Protein AF-A0A832IQA8-F1 (afdb_monomer)

Secondary structure (DSSP, 8-state):
--HHHHHHHHHHHHHHHHHHHHHHHHHHHHHHHHHHHHHHHHHHTTHHHHHHHS---GGGGGGGGG--SHHHHHHHHHHHHHHH---EE-HHHHHHHHHHHH-----HHHHHHHHHHHHHTTSEEEEE-TTSS-EEEEE-HHHHHHHHHH-HHHHHHHHHHTS-------

Mean predicted aligned error: 12.7 Å

Structure (mmCIF, N/CA/C/O backbone):
data_AF-A0A832IQA8-F1
#
_entry.id   AF-A0A832IQA8-F1
#
loop_
_atom_site.group_PDB
_atom_site.id
_atom_site.type_symbol
_atom_site.label_atom_id
_atom_site.label_alt_id
_atom_site.label_comp_id
_atom_site.label_asym_id
_atom_site.label_entity_id
_atom_site.label_seq_id
_atom_site.pdbx_PDB_ins_code
_atom_site.Cartn_x
_atom_site.Cartn_y
_atom_site.Cartn_z
_atom_site.occupancy
_atom_site.B_iso_or_equiv
_atom_site.auth_seq_id
_atom_site.auth_comp_id
_atom_site.auth_asym_id
_atom_site.auth_atom_id
_atom_site.pdbx_PDB_model_num
ATOM 1 N N . MET A 1 1 ? 44.613 -8.408 -61.067 1.00 55.50 1 MET A N 1
ATOM 2 C CA . MET A 1 1 ? 44.074 -7.622 -59.936 1.00 55.50 1 MET A CA 1
ATOM 3 C C . MET A 1 1 ? 42.575 -7.887 -59.825 1.00 55.50 1 MET A C 1
ATOM 5 O O . MET A 1 1 ? 41.817 -7.151 -60.433 1.00 55.50 1 MET A O 1
ATOM 9 N N . ASN A 1 2 ? 42.156 -8.960 -59.139 1.00 60.75 2 ASN A N 1
ATOM 10 C CA . ASN A 1 2 ? 40.726 -9.213 -58.868 1.00 60.75 2 ASN A CA 1
ATOM 11 C C . ASN A 1 2 ? 40.462 -10.046 -57.590 1.00 60.75 2 ASN A C 1
ATOM 13 O O . ASN A 1 2 ? 39.404 -9.909 -56.994 1.00 60.75 2 ASN A O 1
ATOM 17 N N . GLU A 1 3 ? 41.434 -10.826 -57.102 1.00 61.56 3 GLU A N 1
ATOM 18 C CA . GLU A 1 3 ? 41.264 -11.689 -55.910 1.00 61.56 3 GLU A CA 1
ATOM 19 C C . GLU A 1 3 ? 41.060 -10.915 -54.597 1.00 61.56 3 GLU A C 1
ATOM 21 O O . GLU A 1 3 ? 40.253 -11.293 -53.756 1.00 61.56 3 GLU A O 1
ATOM 26 N N 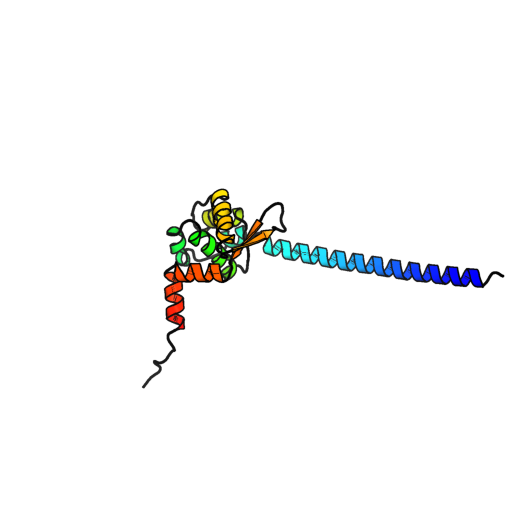. MET A 1 4 ? 41.723 -9.766 -54.437 1.00 62.62 4 MET A N 1
ATOM 27 C CA . MET A 1 4 ? 41.617 -8.949 -53.219 1.00 62.62 4 MET A CA 1
ATOM 28 C C . MET A 1 4 ? 40.219 -8.317 -53.040 1.00 62.62 4 MET A C 1
ATOM 30 O O . MET A 1 4 ? 39.867 -7.880 -51.946 1.00 62.62 4 MET A O 1
ATOM 34 N N . SER A 1 5 ? 39.423 -8.267 -54.117 1.00 74.50 5 SER A N 1
ATOM 35 C CA . SER A 1 5 ? 38.038 -7.789 -54.094 1.00 74.50 5 SER A CA 1
ATOM 36 C C . SER A 1 5 ? 37.058 -8.879 -53.655 1.00 74.50 5 SER A C 1
ATOM 38 O O . SER A 1 5 ? 36.082 -8.566 -52.979 1.00 74.50 5 SER A O 1
ATOM 40 N N . GLU A 1 6 ? 37.299 -10.143 -54.008 1.00 83.75 6 GLU A N 1
ATOM 41 C CA . GLU A 1 6 ? 36.442 -11.270 -53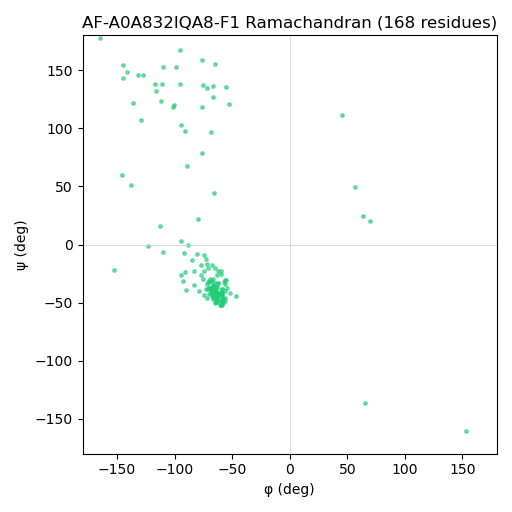.609 1.00 83.75 6 GLU A CA 1
ATOM 42 C C . GLU A 1 6 ? 36.579 -11.585 -52.119 1.00 83.75 6 GLU A C 1
ATOM 44 O O . GLU A 1 6 ? 35.580 -11.821 -51.443 1.00 83.75 6 GLU A O 1
ATOM 49 N N . ASP A 1 7 ? 37.792 -11.491 -51.576 1.00 86.62 7 ASP A N 1
ATOM 50 C CA . ASP A 1 7 ? 38.054 -11.743 -50.156 1.00 86.62 7 ASP A CA 1
ATOM 51 C C . ASP A 1 7 ? 37.353 -10.718 -49.247 1.00 86.62 7 ASP A C 1
ATOM 53 O O . ASP A 1 7 ? 36.785 -11.051 -48.202 1.00 86.62 7 ASP A O 1
ATOM 57 N N . LEU A 1 8 ? 37.313 -9.456 -49.688 1.00 86.50 8 LEU A N 1
ATOM 58 C CA . LEU A 1 8 ? 36.580 -8.399 -48.997 1.00 86.50 8 LEU A CA 1
ATOM 59 C C . LEU A 1 8 ? 35.065 -8.633 -49.059 1.00 86.50 8 LEU A C 1
ATOM 61 O O . LEU A 1 8 ? 34.374 -8.451 -48.055 1.00 86.50 8 LEU A O 1
ATOM 65 N N . VAL A 1 9 ? 34.552 -9.069 -50.212 1.00 86.94 9 VAL A N 1
ATOM 66 C CA . VAL A 1 9 ? 33.131 -9.398 -50.394 1.00 86.94 9 VAL A CA 1
ATOM 67 C C . VAL A 1 9 ? 32.728 -10.578 -49.508 1.00 86.94 9 VAL A C 1
ATOM 69 O O . VAL A 1 9 ? 31.729 -10.480 -48.796 1.00 86.94 9 VAL A O 1
ATOM 72 N N . ASN A 1 10 ? 33.528 -11.644 -49.460 1.00 89.75 10 ASN A N 1
ATOM 73 C CA . ASN A 1 10 ? 33.264 -12.806 -48.609 1.00 89.75 10 ASN A CA 1
ATOM 74 C C . ASN A 1 10 ? 33.236 -12.426 -47.123 1.00 89.75 10 ASN A C 1
ATOM 76 O O . ASN A 1 10 ? 32.308 -12.790 -46.401 1.00 89.75 10 ASN A O 1
ATOM 80 N N . LYS A 1 11 ? 34.181 -11.589 -46.681 1.00 90.06 11 LYS A N 1
ATOM 81 C CA . LYS A 1 11 ? 34.231 -11.105 -45.296 1.00 90.06 11 LYS A CA 1
ATOM 82 C C . LYS A 1 11 ? 33.013 -10.256 -44.917 1.00 90.06 11 LYS A C 1
ATOM 84 O O . LYS A 1 11 ? 32.515 -10.355 -43.792 1.00 90.06 11 LYS A O 1
ATOM 89 N N . ILE A 1 12 ? 32.509 -9.437 -45.843 1.00 90.06 12 ILE A N 1
ATOM 90 C CA . ILE A 1 12 ? 31.277 -8.658 -45.645 1.00 90.06 12 ILE A CA 1
ATOM 91 C C . ILE A 1 12 ? 30.068 -9.593 -45.539 1.00 90.06 12 ILE A C 1
ATOM 93 O O . ILE A 1 12 ? 29.258 -9.435 -44.626 1.00 90.06 12 ILE A O 1
ATOM 97 N N . VAL A 1 13 ? 29.965 -10.589 -46.422 1.00 91.31 13 VAL A N 1
ATOM 98 C CA . VAL A 1 13 ? 28.866 -11.567 -46.414 1.00 91.31 13 VAL A CA 1
ATOM 99 C C . VAL A 1 13 ? 28.829 -12.355 -45.104 1.00 91.31 13 VAL A C 1
ATOM 101 O O . VAL A 1 13 ? 27.758 -12.520 -44.520 1.00 91.31 13 VAL A O 1
ATOM 104 N N . ASP A 1 14 ? 29.979 -12.794 -44.598 1.00 92.38 14 ASP A N 1
ATOM 105 C CA . ASP A 1 14 ? 30.046 -13.529 -43.333 1.00 92.38 14 ASP A CA 1
ATOM 106 C C . ASP A 1 14 ? 29.677 -12.652 -42.133 1.00 92.38 14 ASP A C 1
ATOM 108 O O . ASP A 1 14 ? 28.950 -13.091 -41.239 1.00 92.38 14 ASP A O 1
ATOM 112 N N . THR A 1 15 ? 30.091 -11.382 -42.152 1.00 89.94 15 THR A N 1
ATOM 113 C CA . THR A 1 15 ? 29.716 -10.410 -41.113 1.00 89.94 15 THR A CA 1
ATOM 114 C C . THR A 1 15 ? 28.205 -10.153 -41.110 1.00 89.94 15 THR A C 1
ATOM 116 O O . THR A 1 15 ? 27.588 -10.082 -40.048 1.00 89.94 15 THR A O 1
ATOM 119 N N . LEU A 1 16 ? 27.578 -10.054 -42.287 1.00 91.19 16 LEU A N 1
ATOM 120 C CA . LEU A 1 16 ? 26.128 -9.870 -42.401 1.00 91.19 16 LEU A CA 1
ATOM 121 C C . LEU A 1 16 ? 25.355 -11.087 -41.877 1.00 91.19 16 LEU A C 1
ATOM 123 O O . LEU A 1 16 ? 24.403 -10.917 -41.118 1.00 91.19 16 LEU A O 1
ATOM 127 N N . LYS A 1 17 ? 25.810 -12.305 -42.187 1.00 92.38 17 LYS A N 1
ATOM 128 C CA . LYS A 1 17 ? 25.207 -13.541 -41.662 1.00 92.38 17 LYS A CA 1
ATOM 129 C C . LYS A 1 17 ? 25.316 -13.653 -40.140 1.00 92.38 17 LYS A C 1
ATOM 131 O O . LYS A 1 17 ? 24.407 -14.188 -39.506 1.00 92.38 17 LYS A O 1
ATOM 136 N N . ASP A 1 18 ? 26.412 -13.184 -39.541 1.00 93.06 18 ASP A N 1
ATOM 137 C CA . ASP A 1 18 ? 26.548 -13.135 -38.078 1.00 93.06 18 ASP A CA 1
ATOM 138 C C . ASP A 1 18 ? 25.556 -12.142 -37.456 1.00 93.06 18 ASP A C 1
ATOM 140 O O . ASP A 1 18 ? 24.874 -12.455 -36.476 1.00 93.06 18 ASP A O 1
ATOM 144 N N . HIS A 1 19 ? 25.402 -10.964 -38.066 1.00 87.12 19 HIS A N 1
ATOM 145 C CA . HIS A 1 19 ? 24.429 -9.973 -37.615 1.00 87.12 19 HIS A CA 1
ATOM 146 C C . HIS A 1 19 ? 22.987 -10.478 -37.710 1.00 87.12 19 HIS A C 1
ATOM 148 O O . HIS A 1 19 ? 22.232 -10.305 -36.754 1.00 87.12 19 HIS A O 1
ATOM 154 N N . GLU A 1 20 ? 22.610 -11.157 -38.794 1.00 91.56 20 GLU A N 1
ATOM 155 C CA . GLU A 1 20 ? 21.277 -11.758 -38.939 1.00 91.56 20 GLU A CA 1
ATOM 156 C C . GLU A 1 20 ? 20.985 -12.780 -37.832 1.00 91.56 20 GLU A C 1
ATOM 158 O O . GLU A 1 20 ? 19.912 -12.751 -37.225 1.00 91.56 20 GLU A O 1
ATOM 163 N N . ARG A 1 21 ? 21.962 -13.633 -37.487 1.00 91.75 21 ARG A N 1
ATOM 164 C CA . ARG A 1 21 ? 21.817 -14.580 -36.367 1.00 91.75 21 ARG A CA 1
ATOM 165 C C . ARG A 1 21 ? 21.650 -13.866 -35.029 1.00 91.75 21 ARG A C 1
ATOM 167 O O . ARG A 1 21 ? 20.824 -14.279 -34.216 1.00 91.75 21 ARG A O 1
ATOM 174 N N . ARG A 1 22 ? 22.408 -12.792 -34.787 1.00 89.94 22 ARG A N 1
ATOM 175 C CA . ARG A 1 22 ? 22.317 -12.011 -33.540 1.00 89.94 22 ARG A CA 1
ATOM 176 C C . ARG A 1 22 ? 20.985 -11.277 -33.429 1.00 89.94 22 ARG A C 1
ATOM 178 O O . ARG A 1 22 ? 20.439 -11.213 -32.331 1.00 89.94 22 ARG A O 1
ATOM 185 N N . ILE A 1 23 ? 20.442 -10.774 -34.537 1.00 91.12 23 ILE A N 1
ATOM 186 C CA . ILE A 1 23 ? 19.109 -10.157 -34.574 1.00 91.12 23 ILE A CA 1
ATOM 187 C C . ILE A 1 23 ? 18.038 -11.193 -34.217 1.00 91.12 23 ILE A C 1
ATOM 189 O O . ILE A 1 23 ? 17.255 -10.945 -33.302 1.00 91.12 23 ILE A O 1
ATOM 193 N N . ALA A 1 24 ? 18.059 -12.373 -34.842 1.00 90.12 24 ALA A N 1
ATOM 194 C CA . ALA A 1 24 ? 17.089 -13.432 -34.558 1.00 90.12 24 ALA A CA 1
ATOM 195 C C . ALA A 1 24 ? 17.123 -13.891 -33.086 1.00 90.12 24 ALA A C 1
ATOM 197 O O . ALA A 1 24 ? 16.077 -14.072 -32.457 1.00 90.12 24 ALA A O 1
ATOM 198 N N . GLU A 1 25 ? 18.315 -14.027 -32.495 1.00 89.94 25 GLU A N 1
ATOM 199 C CA . GLU A 1 25 ? 18.439 -14.396 -31.080 1.00 89.94 25 GLU A CA 1
ATOM 200 C C . GLU A 1 25 ? 17.946 -13.282 -30.146 1.00 89.94 25 GLU A C 1
ATOM 202 O O . GLU A 1 25 ? 17.274 -13.554 -29.149 1.00 89.94 25 GLU A O 1
ATOM 207 N N . LEU A 1 26 ? 18.209 -12.013 -30.474 1.00 87.12 26 LEU A N 1
ATOM 208 C CA . LEU A 1 26 ? 17.679 -10.881 -29.710 1.00 87.12 26 LEU A CA 1
ATOM 209 C C . LEU A 1 26 ? 16.148 -10.820 -29.770 1.00 87.12 26 LEU A C 1
ATOM 211 O O . LEU A 1 26 ? 15.508 -10.565 -28.747 1.00 87.12 26 LEU A O 1
ATOM 215 N N . GLU A 1 27 ? 15.549 -11.085 -30.929 1.00 90.94 27 GLU A N 1
ATOM 216 C CA . GLU A 1 27 ? 14.094 -11.155 -31.085 1.00 90.94 27 GLU A CA 1
ATOM 217 C C . GLU A 1 27 ? 13.487 -12.295 -30.259 1.00 90.94 27 GLU A C 1
ATOM 219 O O . GLU A 1 27 ? 12.494 -12.081 -29.549 1.00 90.94 27 GLU A O 1
ATOM 224 N N . ARG A 1 28 ? 14.126 -13.473 -30.255 1.00 90.00 28 ARG A N 1
ATOM 225 C CA . ARG A 1 28 ? 13.731 -14.604 -29.407 1.00 90.00 28 ARG A CA 1
ATOM 226 C C . ARG A 1 28 ? 13.791 -14.235 -27.927 1.00 90.00 28 ARG A C 1
ATOM 228 O O . ARG A 1 28 ? 12.777 -14.332 -27.235 1.00 90.00 28 ARG A O 1
ATOM 235 N N . VAL A 1 29 ? 14.915 -13.704 -27.449 1.00 85.06 29 VAL A N 1
ATOM 236 C CA . VAL A 1 29 ? 15.075 -13.274 -26.049 1.00 85.06 29 VAL A CA 1
ATOM 237 C C . VAL A 1 29 ? 14.053 -12.198 -25.664 1.00 85.06 29 VAL A C 1
ATOM 239 O O . VAL A 1 29 ? 13.511 -12.216 -24.555 1.00 85.06 29 VAL A O 1
ATOM 242 N N . LEU A 1 30 ? 13.742 -11.260 -26.564 1.00 81.19 30 LEU A N 1
ATOM 243 C CA . LEU A 1 30 ? 12.715 -10.246 -26.326 1.00 81.19 30 LEU A CA 1
ATOM 244 C C . LEU A 1 30 ? 11.312 -10.854 -26.233 1.00 81.19 30 LEU A C 1
ATOM 246 O O . LEU A 1 30 ? 10.543 -10.437 -25.365 1.00 81.19 30 LEU A O 1
ATOM 250 N N . SER A 1 31 ? 10.969 -11.830 -27.075 1.00 78.88 31 SER A N 1
ATOM 251 C CA . SER A 1 31 ? 9.678 -12.530 -27.002 1.00 78.88 31 SER A CA 1
ATOM 252 C C . SER A 1 31 ? 9.524 -13.341 -25.707 1.00 78.88 31 SER A C 1
ATOM 254 O O . SER A 1 31 ? 8.492 -13.240 -25.041 1.00 78.88 31 SER A O 1
ATOM 256 N N . GLU A 1 32 ? 10.571 -14.041 -25.268 1.00 76.19 32 GLU A N 1
ATOM 257 C CA . GLU A 1 32 ? 10.592 -14.789 -24.003 1.00 76.19 32 GLU A CA 1
ATOM 258 C C . GLU A 1 32 ? 10.486 -13.870 -22.781 1.00 76.19 32 GLU A C 1
ATOM 260 O O . GLU A 1 32 ? 9.788 -14.165 -21.812 1.00 76.19 32 GLU A O 1
ATOM 265 N N . ARG A 1 33 ? 11.139 -12.704 -22.818 1.00 72.38 33 ARG A N 1
ATOM 266 C CA . ARG A 1 33 ? 11.003 -11.701 -21.751 1.00 72.38 33 ARG A CA 1
ATOM 267 C C . ARG A 1 33 ? 9.623 -11.053 -21.745 1.00 72.38 33 ARG A C 1
ATOM 269 O O . ARG A 1 33 ? 9.095 -10.780 -20.670 1.00 72.38 33 ARG A O 1
ATOM 276 N N . LYS A 1 34 ? 9.029 -10.799 -22.916 1.00 65.56 34 LYS A N 1
ATOM 277 C CA . LYS A 1 34 ? 7.669 -10.248 -23.026 1.00 65.56 34 LYS A CA 1
ATOM 278 C C . LYS A 1 34 ? 6.631 -11.221 -22.471 1.00 65.56 34 LYS A C 1
ATOM 280 O O . LYS A 1 34 ? 5.795 -10.796 -21.685 1.00 65.56 34 LYS A O 1
ATOM 285 N N . THR A 1 35 ? 6.709 -12.503 -22.818 1.00 64.44 35 THR A N 1
ATOM 286 C CA . THR A 1 35 ? 5.781 -13.538 -22.323 1.00 64.44 35 THR A CA 1
ATOM 287 C C . THR A 1 35 ? 5.895 -13.727 -20.811 1.00 64.44 35 THR A C 1
ATOM 289 O O . THR A 1 35 ? 4.890 -13.588 -20.117 1.00 64.44 35 THR A O 1
ATOM 292 N N . LYS A 1 36 ? 7.116 -13.869 -20.273 1.00 57.44 36 LYS A N 1
ATOM 293 C CA . LYS A 1 36 ? 7.348 -13.937 -18.815 1.00 57.44 36 LYS A CA 1
ATOM 294 C C . LYS A 1 36 ? 6.851 -12.696 -18.070 1.00 57.44 36 LYS A C 1
ATOM 296 O O . LYS A 1 36 ? 6.296 -12.799 -16.980 1.00 57.44 36 LYS A O 1
ATOM 301 N N . LYS A 1 37 ? 7.016 -11.507 -18.660 1.00 50.72 37 LYS A N 1
ATOM 302 C CA . LYS A 1 37 ? 6.492 -10.262 -18.085 1.00 50.72 37 LYS A CA 1
ATOM 303 C C . LYS A 1 37 ? 4.962 -10.257 -18.066 1.00 50.72 37 LYS A C 1
ATOM 305 O O . LYS A 1 37 ? 4.390 -9.809 -17.081 1.00 50.72 37 LYS A O 1
ATOM 310 N N . VAL A 1 38 ? 4.299 -10.756 -19.108 1.00 54.66 38 VAL A N 1
ATOM 311 C CA . VAL A 1 38 ? 2.828 -10.810 -19.187 1.00 54.66 38 VAL A CA 1
ATOM 312 C C . VAL A 1 38 ? 2.241 -11.808 -18.184 1.00 54.66 38 VAL A C 1
ATOM 314 O O . VAL A 1 38 ? 1.267 -11.471 -17.516 1.00 54.66 38 VAL A O 1
ATOM 317 N N . GLU A 1 39 ? 2.843 -12.986 -18.011 1.00 52.09 39 GLU A N 1
ATOM 318 C CA . GLU A 1 39 ? 2.380 -13.982 -17.027 1.00 52.09 39 GLU A CA 1
ATOM 319 C C . GLU A 1 39 ? 2.527 -13.488 -15.584 1.00 52.09 39 GLU A C 1
ATOM 321 O O . GLU A 1 39 ? 1.565 -13.535 -14.819 1.00 52.09 39 GLU A O 1
ATOM 326 N N . HIS A 1 40 ? 3.671 -12.890 -15.240 1.00 47.59 40 HIS A N 1
ATOM 327 C CA . HIS A 1 40 ? 3.857 -12.286 -13.920 1.00 47.59 40 HIS A CA 1
ATOM 328 C C . HIS A 1 40 ? 2.917 -11.091 -13.686 1.00 47.59 40 HIS A C 1
ATOM 330 O O . HIS A 1 40 ? 2.441 -10.865 -12.575 1.00 47.59 40 HIS A O 1
ATOM 336 N N . THR A 1 41 ? 2.593 -10.334 -14.742 1.00 50.06 41 THR A N 1
ATOM 337 C CA . THR A 1 41 ? 1.624 -9.234 -14.634 1.00 50.06 41 THR A CA 1
ATOM 338 C C . THR A 1 41 ? 0.216 -9.773 -14.363 1.00 50.06 41 THR A C 1
ATOM 340 O O . THR A 1 41 ? -0.465 -9.186 -13.529 1.00 50.06 41 THR A O 1
ATOM 343 N N . ARG A 1 42 ? -0.171 -10.921 -14.948 1.00 52.53 42 ARG A N 1
ATOM 344 C CA . ARG A 1 42 ? -1.471 -11.591 -14.739 1.00 52.53 42 ARG A CA 1
ATOM 345 C C . ARG A 1 42 ? -1.675 -12.152 -13.328 1.00 52.53 42 ARG A C 1
ATOM 347 O O . ARG A 1 42 ? -2.759 -11.994 -12.771 1.00 52.53 42 ARG A O 1
ATOM 354 N N . GLU A 1 43 ? -0.654 -12.747 -12.712 1.00 50.31 43 GLU A N 1
ATOM 355 C CA . GLU A 1 43 ? -0.743 -13.262 -11.328 1.00 50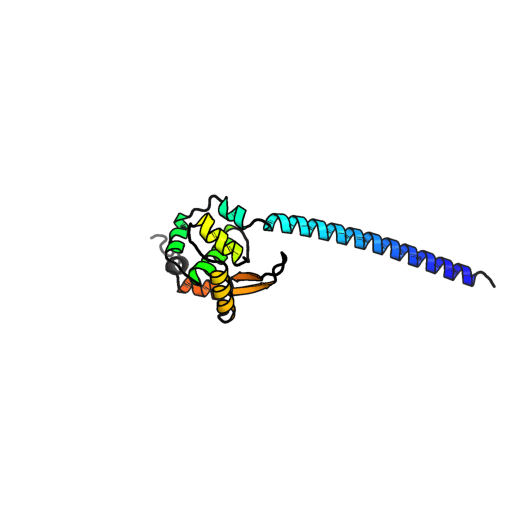.31 43 GLU A CA 1
ATOM 356 C C . GLU A 1 43 ? -0.839 -12.148 -10.269 1.00 50.31 43 GLU A C 1
ATOM 358 O O . GLU A 1 43 ? -1.506 -12.293 -9.238 1.00 50.31 43 GLU A O 1
ATOM 363 N N . VAL A 1 44 ? -0.224 -10.996 -10.546 1.00 52.59 44 VAL A N 1
ATOM 364 C CA . VAL A 1 44 ? -0.308 -9.784 -9.714 1.00 52.59 44 VAL A CA 1
ATOM 365 C C . VAL A 1 44 ? -1.553 -8.945 -10.065 1.00 52.59 44 VAL A C 1
ATOM 367 O O . VAL A 1 44 ? -1.938 -8.028 -9.332 1.00 52.59 44 VAL A O 1
ATOM 370 N N . GLU A 1 45 ? -2.222 -9.222 -11.190 1.00 58.19 45 GLU A N 1
ATOM 371 C CA . GLU A 1 45 ? -3.155 -8.279 -11.819 1.00 58.19 45 GLU A CA 1
ATOM 372 C C . GLU A 1 45 ? -4.464 -8.072 -11.076 1.00 58.19 45 GLU A C 1
ATOM 374 O O . GLU A 1 45 ? -5.093 -7.039 -11.296 1.00 58.19 45 GLU A O 1
ATOM 379 N N . ASN A 1 46 ? -4.846 -8.950 -10.146 1.00 78.44 46 ASN A N 1
ATOM 380 C CA . ASN A 1 46 ? -6.091 -8.748 -9.414 1.00 78.44 46 ASN A CA 1
ATOM 381 C C . ASN A 1 46 ? -6.011 -9.030 -7.917 1.00 78.44 46 ASN A C 1
ATOM 383 O O . ASN A 1 46 ? -6.837 -9.736 -7.347 1.00 78.44 46 ASN A O 1
ATOM 387 N N . VAL A 1 47 ? -5.019 -8.421 -7.269 1.00 84.69 47 VAL A N 1
ATOM 388 C CA . VAL A 1 47 ? -4.888 -8.377 -5.805 1.00 84.69 47 VAL A CA 1
ATOM 389 C C . VAL A 1 47 ? -6.189 -8.010 -5.108 1.00 84.69 47 VAL A C 1
ATOM 391 O O . VAL A 1 47 ? -6.564 -8.673 -4.149 1.00 84.69 47 VAL A O 1
ATOM 394 N N . VAL A 1 48 ? -6.913 -7.004 -5.607 1.00 85.75 48 VAL A N 1
ATOM 395 C CA . VAL A 1 48 ? -8.200 -6.620 -5.018 1.00 85.75 48 VAL A CA 1
ATOM 396 C C . VAL A 1 48 ? -9.173 -7.789 -5.086 1.00 85.75 48 VAL A C 1
ATOM 398 O O . VAL A 1 48 ? -9.693 -8.178 -4.050 1.00 85.75 48 VAL A O 1
ATOM 401 N N . GLN A 1 49 ? -9.372 -8.407 -6.255 1.00 87.88 49 GLN A N 1
ATOM 402 C CA . GLN A 1 49 ? -10.269 -9.563 -6.354 1.00 87.88 49 GLN A CA 1
ATOM 403 C C . GLN A 1 49 ? -9.811 -10.728 -5.477 1.00 87.88 49 GLN A C 1
ATOM 405 O O . GLN A 1 49 ? -10.640 -11.270 -4.759 1.00 87.88 49 GLN A O 1
ATOM 410 N N . ARG A 1 50 ? -8.509 -11.045 -5.437 1.00 88.81 50 ARG A N 1
ATOM 411 C CA . ARG A 1 50 ? -7.953 -12.082 -4.548 1.00 88.81 50 ARG A CA 1
ATOM 412 C C . ARG A 1 50 ? -8.279 -11.811 -3.081 1.00 88.81 50 ARG A C 1
ATOM 414 O O . ARG A 1 50 ? -8.715 -12.714 -2.375 1.00 88.81 50 ARG A O 1
ATOM 421 N N . VAL A 1 51 ? -8.096 -10.574 -2.620 1.00 88.75 51 VAL A N 1
ATOM 422 C CA . VAL A 1 51 ? -8.408 -10.182 -1.239 1.00 88.75 51 VAL A CA 1
ATOM 423 C C . VAL A 1 51 ? -9.912 -10.262 -0.985 1.00 88.75 51 VAL A C 1
ATOM 425 O O . VAL A 1 51 ? -10.333 -10.822 0.028 1.00 88.75 51 VAL A O 1
ATOM 428 N N . LEU A 1 52 ? -10.735 -9.759 -1.907 1.00 88.44 52 LEU A N 1
ATOM 429 C CA . LEU A 1 52 ? -12.192 -9.775 -1.778 1.00 88.44 52 LEU A CA 1
ATOM 430 C C . LEU A 1 52 ? -12.742 -11.208 -1.722 1.00 88.44 52 LEU A C 1
ATOM 432 O O . LEU A 1 52 ? -13.495 -11.526 -0.800 1.00 88.44 52 LEU A O 1
ATOM 436 N N . SER A 1 53 ? -12.305 -12.081 -2.630 1.00 87.38 53 SER A N 1
ATOM 437 C CA . SER A 1 53 ? -12.772 -13.467 -2.754 1.00 87.38 53 SER A CA 1
ATOM 438 C C . SER A 1 53 ? -12.125 -14.446 -1.770 1.00 87.38 53 SER A C 1
ATOM 440 O O . SER A 1 53 ? -12.530 -15.603 -1.714 1.00 87.38 53 SER A O 1
ATOM 442 N N . SER A 1 54 ? -11.103 -14.026 -1.022 1.00 89.62 54 SER A N 1
ATOM 443 C CA . SER A 1 54 ? -10.419 -14.891 -0.052 1.00 89.62 54 SER A CA 1
ATOM 444 C C . SER A 1 54 ? -11.324 -15.319 1.107 1.00 89.62 54 SER A C 1
ATOM 446 O O . SER A 1 54 ? -12.227 -14.584 1.509 1.00 89.62 54 SER A O 1
ATOM 448 N N . SER A 1 55 ? -11.011 -16.445 1.746 1.00 85.25 55 SER A N 1
ATOM 449 C CA . SER A 1 55 ? -11.599 -16.857 3.030 1.00 85.25 55 SER A CA 1
ATOM 450 C C . SER A 1 55 ? -10.966 -16.148 4.238 1.00 85.25 55 SER A C 1
ATOM 452 O O . SER A 1 55 ? -11.012 -16.674 5.345 1.00 85.25 55 SER A O 1
ATOM 454 N N . LEU A 1 56 ? -10.336 -14.984 4.033 1.00 85.56 56 LEU A N 1
ATOM 455 C CA . LEU A 1 56 ? -9.675 -14.219 5.089 1.00 85.56 56 LEU A CA 1
ATOM 456 C C . LEU A 1 56 ? -10.634 -13.979 6.263 1.00 85.56 56 LEU A C 1
ATOM 458 O O . LEU A 1 56 ? -11.681 -13.348 6.092 1.00 85.56 56 LEU A O 1
ATOM 462 N N . GLU A 1 57 ? -10.243 -14.449 7.446 1.00 85.00 57 GLU A N 1
ATOM 463 C CA . GLU A 1 57 ? -11.007 -14.303 8.684 1.00 85.00 57 GLU A CA 1
ATOM 464 C C . GLU A 1 57 ? -11.041 -12.837 9.121 1.00 85.00 57 GLU A C 1
ATOM 466 O O . GLU A 1 57 ? -10.123 -12.322 9.764 1.00 85.00 57 GLU A O 1
ATOM 471 N N . THR A 1 58 ? -12.116 -12.133 8.774 1.00 84.31 58 THR A N 1
ATOM 472 C CA . THR A 1 58 ? -12.260 -10.701 9.064 1.00 84.31 58 THR A CA 1
ATOM 473 C C . THR A 1 58 ? -12.263 -10.384 10.557 1.00 84.31 58 THR A C 1
ATOM 475 O O . THR A 1 58 ? -11.913 -9.267 10.937 1.00 84.31 58 THR A O 1
ATOM 478 N N . ASP A 1 59 ? -12.601 -11.354 11.408 1.00 83.88 59 ASP A N 1
ATOM 479 C CA . ASP A 1 59 ? -12.668 -11.188 12.862 1.00 83.88 59 ASP A CA 1
ATOM 480 C C . ASP A 1 59 ? -11.290 -10.929 13.478 1.00 83.88 59 ASP A C 1
ATOM 482 O O . ASP A 1 59 ? -11.155 -10.053 14.342 1.00 83.88 59 ASP A O 1
ATOM 486 N N . ARG A 1 60 ? -10.240 -11.568 12.934 1.00 83.00 60 ARG A N 1
ATOM 487 C CA . ARG A 1 60 ? -8.831 -11.292 13.277 1.00 83.00 60 ARG A CA 1
ATOM 488 C C . ARG A 1 60 ? -8.436 -9.843 12.978 1.00 83.00 60 ARG A C 1
ATOM 490 O O . ARG A 1 60 ? -7.514 -9.304 13.590 1.00 83.00 60 ARG A O 1
ATOM 497 N N . TYR A 1 61 ? -9.171 -9.189 12.078 1.00 87.81 61 TYR A N 1
ATOM 498 C CA . TYR A 1 61 ? -8.964 -7.803 11.667 1.00 87.81 61 TYR A CA 1
ATOM 499 C C . TYR A 1 61 ? -10.091 -6.858 12.096 1.00 87.81 61 TYR A C 1
ATOM 501 O O . TYR A 1 61 ? -10.168 -5.724 11.623 1.00 87.81 61 TYR A O 1
ATOM 509 N N . SER A 1 62 ? -10.936 -7.272 13.043 1.00 87.00 62 SER A N 1
ATOM 510 C CA . SER A 1 62 ? -12.042 -6.459 13.569 1.00 87.00 62 SER A CA 1
ATOM 511 C C . SER A 1 62 ? -11.583 -5.110 14.138 1.00 87.00 62 SER A C 1
ATOM 513 O O . SER A 1 62 ? -12.299 -4.110 14.035 1.00 87.00 62 SER A O 1
ATOM 515 N N . PHE A 1 63 ? -10.356 -5.044 14.667 1.00 88.06 63 PHE A N 1
ATOM 516 C CA . PHE A 1 63 ? -9.739 -3.812 15.162 1.00 88.06 63 PHE A CA 1
ATOM 517 C C . PHE A 1 63 ? -9.608 -2.728 14.077 1.00 88.06 63 PHE A C 1
ATOM 519 O O . PHE A 1 63 ? -9.622 -1.550 14.426 1.00 88.06 63 PHE A O 1
ATOM 526 N N . LEU A 1 64 ? -9.541 -3.082 12.781 1.00 91.25 64 LEU A N 1
ATOM 527 C CA . LEU A 1 64 ? -9.468 -2.111 11.680 1.00 91.25 64 LEU A CA 1
ATOM 528 C C . LEU A 1 64 ? -10.654 -1.143 11.698 1.00 91.25 64 LEU A C 1
ATOM 530 O O . LEU A 1 64 ? -10.488 0.028 11.377 1.00 91.25 64 LEU A O 1
ATOM 534 N N . ARG A 1 65 ? -11.837 -1.592 12.143 1.00 90.12 65 ARG A N 1
ATOM 535 C CA . ARG A 1 65 ? -13.037 -0.743 12.254 1.00 90.12 65 ARG A CA 1
ATOM 536 C C . ARG A 1 65 ? -12.889 0.385 13.277 1.00 90.12 65 ARG A C 1
ATOM 538 O O . ARG A 1 65 ? -13.643 1.349 13.225 1.00 90.12 65 ARG A O 1
ATOM 545 N N . LYS A 1 66 ? -11.943 0.255 14.211 1.00 90.56 66 LYS A N 1
ATOM 546 C CA . LYS A 1 66 ? -11.629 1.261 15.234 1.00 90.56 66 LYS A CA 1
ATOM 547 C C . LYS A 1 66 ? -10.526 2.222 14.786 1.00 90.56 66 LYS A C 1
ATOM 549 O O . LYS A 1 66 ? -10.224 3.166 15.507 1.00 90.56 66 LYS A O 1
ATOM 554 N N . LEU A 1 67 ? -9.897 1.966 13.637 1.00 92.25 67 LEU A N 1
ATOM 555 C CA . LEU A 1 67 ? -8.805 2.777 13.113 1.00 92.25 67 LEU A CA 1
ATOM 556 C C . LEU A 1 67 ? -9.304 3.754 12.054 1.00 92.25 67 LEU A C 1
ATOM 558 O O . LEU A 1 67 ? -10.256 3.498 11.322 1.00 92.25 67 LEU A O 1
ATOM 562 N N . SER A 1 68 ? -8.588 4.864 11.930 1.00 93.31 68 SER A N 1
ATOM 563 C CA . SER A 1 68 ? -8.823 5.881 10.910 1.00 93.31 68 SER A CA 1
ATOM 564 C C . SER A 1 68 ? -7.503 6.489 10.455 1.00 93.31 68 SER A C 1
ATOM 566 O O . SER A 1 68 ? -6.540 6.517 11.220 1.00 93.31 68 SER A O 1
ATOM 568 N N . GLY A 1 69 ? -7.458 7.012 9.230 1.00 94.88 69 GLY A N 1
ATOM 569 C CA . GLY A 1 69 ? -6.279 7.703 8.706 1.00 94.88 69 GLY A CA 1
ATOM 570 C C . GLY A 1 69 ? -5.069 6.779 8.548 1.00 94.88 69 GLY A C 1
ATOM 571 O O . GLY A 1 69 ? -5.191 5.663 8.044 1.00 94.88 69 GLY A O 1
ATOM 572 N N . LEU A 1 70 ? -3.892 7.253 8.963 1.00 96.19 70 LEU A N 1
ATOM 573 C CA . LEU A 1 70 ? -2.623 6.576 8.694 1.00 96.19 70 LEU A CA 1
ATOM 574 C C . LEU A 1 70 ? -2.549 5.147 9.275 1.00 96.19 70 LEU A C 1
ATOM 576 O O . LEU A 1 70 ? -2.286 4.238 8.488 1.00 96.19 70 LEU A O 1
ATOM 580 N N . PRO A 1 71 ? -2.843 4.888 10.570 1.00 95.31 71 PRO A N 1
ATOM 581 C CA . PRO A 1 71 ? -2.806 3.529 11.120 1.00 95.31 71 PRO A CA 1
ATOM 582 C C . PRO A 1 71 ? -3.672 2.527 10.350 1.00 95.31 71 PRO A C 1
ATOM 584 O O . PRO A 1 71 ? -3.266 1.382 10.153 1.00 95.31 71 PRO A O 1
ATOM 587 N N . LEU A 1 72 ? -4.847 2.959 9.876 1.00 95.94 72 LEU A N 1
ATOM 588 C CA . LEU A 1 72 ? -5.742 2.119 9.081 1.00 95.94 72 LEU A CA 1
ATOM 589 C C . LEU A 1 72 ? -5.089 1.728 7.750 1.00 95.94 72 LEU A C 1
ATOM 591 O O . LEU A 1 72 ? -5.058 0.551 7.402 1.00 95.94 72 LEU A O 1
ATOM 595 N N . PHE A 1 73 ? -4.548 2.700 7.013 1.00 97.19 73 PHE A N 1
ATOM 596 C CA . PHE A 1 73 ? -3.984 2.448 5.685 1.00 97.19 73 PHE A CA 1
ATOM 597 C C . PHE A 1 73 ? -2.689 1.634 5.743 1.00 97.19 73 PHE A C 1
ATOM 599 O O . PHE A 1 73 ? -2.503 0.742 4.918 1.00 97.19 73 PHE A O 1
ATOM 606 N N . LEU A 1 74 ? -1.832 1.875 6.741 1.00 97.00 74 LEU A N 1
ATOM 607 C CA . LEU A 1 74 ? -0.630 1.063 6.949 1.00 97.00 74 LEU A CA 1
ATOM 608 C C . LEU A 1 74 ? -0.986 -0.380 7.331 1.00 97.00 74 LEU A C 1
ATOM 610 O O . LEU A 1 74 ? -0.372 -1.308 6.815 1.00 97.00 74 LEU A O 1
ATOM 614 N N . SER A 1 75 ? -2.017 -0.580 8.162 1.00 95.31 75 SER A N 1
ATOM 615 C CA . SER A 1 75 ? -2.468 -1.929 8.539 1.00 95.31 75 SER A CA 1
ATOM 616 C C . SER A 1 75 ? -2.969 -2.733 7.335 1.00 95.31 75 SER A C 1
ATOM 618 O O . SER A 1 75 ? -2.800 -3.947 7.297 1.00 95.31 75 SER A O 1
ATOM 620 N N . VAL A 1 76 ? -3.581 -2.076 6.342 1.00 96.06 76 VAL A N 1
ATOM 621 C CA . VAL A 1 76 ? -3.995 -2.739 5.093 1.00 96.06 76 VAL A CA 1
ATOM 622 C C . VAL A 1 76 ? -2.787 -3.116 4.240 1.00 96.06 76 VAL A C 1
ATOM 624 O O . VAL A 1 76 ? -2.763 -4.220 3.704 1.00 96.06 76 VAL A O 1
ATOM 627 N N . LEU A 1 77 ? -1.790 -2.231 4.122 1.00 96.38 77 LEU A N 1
ATOM 628 C CA . LEU A 1 77 ? -0.552 -2.538 3.398 1.00 96.38 77 LEU A CA 1
ATOM 629 C C . LEU A 1 77 ? 0.161 -3.750 4.009 1.00 96.38 77 LEU A C 1
ATOM 631 O O . LEU A 1 77 ? 0.542 -4.660 3.283 1.00 96.38 77 LEU A O 1
ATOM 635 N N . GLU A 1 78 ? 0.279 -3.792 5.335 1.00 95.12 78 GLU A N 1
ATOM 636 C CA . GLU A 1 78 ? 0.876 -4.925 6.044 1.00 95.12 78 GLU A CA 1
ATOM 637 C C . GLU A 1 78 ? 0.076 -6.217 5.857 1.00 95.12 78 GLU A C 1
ATOM 639 O O . GLU A 1 78 ? 0.650 -7.256 5.549 1.00 95.12 78 GLU A O 1
ATOM 644 N N . LEU A 1 79 ? -1.251 -6.162 6.015 1.00 93.94 79 LEU A N 1
ATOM 645 C CA . LEU A 1 79 ? -2.121 -7.324 5.834 1.00 93.94 79 LEU A CA 1
ATOM 646 C C . LEU A 1 79 ? -1.929 -7.932 4.449 1.00 93.94 79 LEU A C 1
ATOM 648 O O . LEU A 1 79 ? -1.768 -9.139 4.313 1.00 93.94 79 LEU A O 1
ATOM 652 N N . VAL A 1 80 ? -1.950 -7.093 3.417 1.00 93.19 80 VAL A N 1
ATOM 653 C CA . VAL A 1 80 ? -1.857 -7.556 2.033 1.00 93.19 80 VAL A CA 1
ATOM 654 C C . VAL A 1 80 ? -0.448 -8.054 1.702 1.00 93.19 80 VAL A C 1
ATOM 656 O O . VAL A 1 80 ? -0.310 -9.059 1.005 1.00 93.19 80 VAL A O 1
ATOM 659 N N . SER A 1 81 ? 0.578 -7.437 2.287 1.00 92.38 81 SER A N 1
ATOM 660 C CA . SER A 1 81 ? 1.953 -7.937 2.247 1.00 92.38 81 SER A CA 1
ATOM 661 C C . SER A 1 81 ? 2.056 -9.339 2.856 1.00 92.38 81 SER A C 1
ATOM 663 O O . SER A 1 81 ? 2.530 -10.255 2.192 1.00 92.38 81 SER A O 1
ATOM 665 N N . ASN A 1 82 ? 1.553 -9.536 4.076 1.00 91.00 82 ASN A N 1
ATOM 666 C CA . ASN A 1 82 ? 1.718 -10.786 4.823 1.00 91.00 82 ASN A CA 1
ATOM 667 C C . ASN A 1 82 ? 0.839 -11.929 4.294 1.00 91.00 82 ASN A C 1
ATOM 669 O O . ASN A 1 82 ? 1.305 -13.056 4.170 1.00 91.00 82 ASN A O 1
ATOM 673 N N . GLU A 1 83 ? -0.427 -11.654 3.981 1.00 90.31 83 GLU A N 1
ATOM 674 C CA . GLU A 1 83 ? -1.412 -12.697 3.654 1.00 90.31 83 GLU A CA 1
ATOM 675 C C . GLU A 1 83 ? -1.471 -13.006 2.149 1.00 90.31 83 GLU A C 1
ATOM 677 O O . GLU A 1 83 ? -1.897 -14.087 1.745 1.00 90.31 83 GLU A O 1
ATOM 682 N N . PHE A 1 84 ? -1.066 -12.061 1.292 1.00 89.25 84 PHE A N 1
ATOM 683 C CA . PHE A 1 84 ? -1.206 -12.192 -0.165 1.00 89.25 84 PHE A CA 1
ATOM 684 C C . PHE A 1 84 ? 0.112 -12.058 -0.933 1.00 89.25 84 PHE A C 1
ATOM 686 O O . PHE A 1 84 ? 0.089 -12.237 -2.158 1.00 89.25 84 PHE A O 1
ATOM 693 N N . ASN A 1 85 ? 1.229 -11.813 -0.232 1.00 89.44 85 ASN A N 1
ATOM 694 C CA . ASN A 1 85 ? 2.570 -11.604 -0.784 1.00 89.44 85 ASN A CA 1
ATOM 695 C C . ASN A 1 85 ? 2.610 -10.447 -1.796 1.00 89.44 85 ASN A C 1
ATOM 697 O O . ASN A 1 85 ? 3.028 -10.602 -2.945 1.00 89.44 85 ASN A O 1
ATOM 701 N N . VAL A 1 86 ? 2.053 -9.303 -1.390 1.00 90.31 86 VAL A N 1
ATOM 702 C CA . VAL A 1 86 ? 1.923 -8.106 -2.227 1.00 90.31 86 VAL A CA 1
ATOM 703 C C . VAL A 1 86 ? 2.474 -6.904 -1.479 1.00 90.31 86 VAL A C 1
ATOM 705 O O . VAL A 1 86 ? 1.839 -6.361 -0.578 1.00 90.31 86 VAL A O 1
ATOM 708 N N . ASP A 1 87 ? 3.638 -6.448 -1.922 1.00 90.44 87 ASP A N 1
ATOM 709 C CA . ASP A 1 87 ? 4.412 -5.436 -1.201 1.00 90.44 87 ASP A CA 1
ATOM 710 C C . ASP A 1 87 ? 3.840 -4.017 -1.297 1.00 90.44 87 ASP A C 1
ATOM 712 O O . ASP A 1 87 ? 4.167 -3.151 -0.484 1.00 90.44 87 ASP A O 1
ATOM 716 N N . ALA A 1 88 ? 3.038 -3.724 -2.324 1.00 94.00 88 ALA A N 1
ATOM 717 C CA . ALA A 1 88 ? 2.593 -2.364 -2.595 1.00 94.00 88 ALA A CA 1
ATOM 718 C C . ALA A 1 88 ? 1.170 -2.302 -3.142 1.00 94.00 88 ALA A C 1
ATOM 720 O O . ALA A 1 88 ? 0.772 -3.115 -3.975 1.00 94.00 88 ALA A O 1
ATOM 721 N N . LEU A 1 89 ? 0.435 -1.268 -2.730 1.00 94.56 89 LEU A N 1
ATOM 722 C CA . LEU A 1 89 ? -0.923 -0.995 -3.197 1.00 94.56 89 LEU A CA 1
ATOM 723 C C . LEU A 1 89 ? -1.091 0.460 -3.614 1.00 94.56 89 LEU A C 1
ATOM 725 O O . LEU A 1 89 ? -0.533 1.381 -3.018 1.00 94.56 89 LEU A O 1
ATOM 729 N N . SER A 1 90 ? -1.918 0.687 -4.624 1.00 95.06 90 SER A N 1
ATOM 730 C CA . SER A 1 90 ? -2.408 2.018 -4.965 1.00 95.06 90 SER A CA 1
ATOM 731 C C . SER A 1 90 ? -3.507 2.479 -3.996 1.00 95.06 90 SER A C 1
ATOM 733 O O . SER A 1 90 ? -4.212 1.658 -3.399 1.00 95.06 90 SER A O 1
ATOM 735 N N . PRO A 1 91 ? -3.751 3.799 -3.888 1.00 95.94 91 PRO A N 1
ATOM 736 C CA . PRO A 1 91 ? -4.851 4.326 -3.080 1.00 95.94 91 PRO A CA 1
ATOM 737 C C . PRO A 1 91 ? -6.233 3.769 -3.456 1.00 95.94 91 PRO A C 1
ATOM 739 O O . PRO A 1 91 ? -7.086 3.591 -2.586 1.00 95.94 91 PRO A O 1
ATOM 742 N N . SER A 1 92 ? -6.464 3.484 -4.743 1.00 94.19 92 SER A N 1
ATOM 743 C CA . SER A 1 92 ? -7.721 2.895 -5.224 1.00 94.19 92 SER A CA 1
ATOM 744 C C . SER A 1 92 ? -7.895 1.456 -4.741 1.00 94.19 92 SER A C 1
ATOM 746 O O . SER A 1 92 ? -8.994 1.071 -4.347 1.00 94.19 92 SER A O 1
ATOM 748 N N . GLU A 1 93 ? -6.819 0.667 -4.754 1.00 94.75 93 GLU A N 1
ATOM 749 C CA . GLU A 1 93 ? -6.841 -0.727 -4.304 1.00 94.75 93 GLU A CA 1
ATOM 750 C C . GLU A 1 93 ? -7.082 -0.799 -2.793 1.00 94.75 93 GLU A C 1
ATOM 752 O O . GLU A 1 93 ? -7.960 -1.538 -2.357 1.00 94.75 93 GLU A O 1
ATOM 757 N N . ILE A 1 94 ? -6.410 0.047 -2.002 1.00 96.31 94 ILE A N 1
ATOM 758 C CA . ILE A 1 94 ? -6.635 0.149 -0.548 1.00 96.31 94 ILE A CA 1
ATOM 759 C C . ILE A 1 94 ? -8.096 0.510 -0.244 1.00 96.31 94 ILE A C 1
ATOM 761 O O . ILE A 1 94 ? -8.740 -0.143 0.574 1.00 96.31 94 ILE A O 1
ATOM 765 N N . SER A 1 95 ? -8.639 1.526 -0.921 1.00 96.31 95 SER A N 1
ATOM 766 C CA . SER A 1 95 ? -10.041 1.946 -0.774 1.00 96.31 95 SER A CA 1
ATOM 767 C C . SER A 1 95 ? -11.023 0.816 -1.118 1.00 96.31 95 SER A C 1
ATOM 769 O O . SER A 1 95 ? -11.987 0.578 -0.384 1.00 96.31 95 SER A O 1
ATOM 771 N N . SER A 1 96 ? -10.747 0.070 -2.191 1.00 95.56 96 SER A N 1
ATOM 772 C CA . SER A 1 96 ? -11.575 -1.060 -2.631 1.00 95.56 96 SER A CA 1
ATOM 773 C C . SER A 1 96 ? -11.527 -2.230 -1.647 1.00 95.56 96 SER A C 1
ATOM 775 O O . SER A 1 96 ? -12.557 -2.827 -1.354 1.00 95.56 96 SER A O 1
ATOM 777 N N . ILE A 1 97 ? -10.354 -2.533 -1.088 1.00 95.19 97 ILE A N 1
ATOM 778 C CA . ILE A 1 97 ? -10.188 -3.582 -0.074 1.00 95.19 97 ILE A CA 1
ATOM 779 C C . ILE A 1 97 ? -10.910 -3.198 1.219 1.00 95.19 97 ILE A C 1
ATOM 781 O O . ILE A 1 97 ? -11.661 -4.003 1.766 1.00 95.19 97 ILE A O 1
ATOM 785 N N . LEU A 1 98 ? -10.738 -1.962 1.693 1.00 95.75 98 LEU A N 1
ATOM 786 C CA . LEU A 1 98 ? -11.410 -1.474 2.899 1.00 95.75 98 LEU A CA 1
ATOM 787 C C . LEU A 1 98 ? -12.932 -1.540 2.770 1.00 95.75 98 LEU A C 1
ATOM 789 O O . LEU A 1 98 ? -13.600 -2.076 3.654 1.00 95.75 98 LEU A O 1
ATOM 793 N N . SER A 1 99 ? -13.474 -1.043 1.660 1.00 95.25 99 SER A N 1
ATOM 794 C CA . SER A 1 99 ? -14.920 -1.023 1.436 1.00 95.25 99 SER A CA 1
ATOM 795 C C . SER A 1 99 ? -15.485 -2.414 1.156 1.00 95.25 99 SER A C 1
ATOM 797 O O . SER A 1 99 ? -16.475 -2.795 1.773 1.00 95.25 99 SER A O 1
ATOM 799 N N . GLY A 1 100 ? -14.846 -3.192 0.283 1.00 93.19 100 GLY A N 1
ATOM 800 C CA . GLY A 1 100 ? -15.361 -4.488 -0.148 1.00 93.19 100 GLY A CA 1
ATOM 801 C C . GLY A 1 100 ? -15.125 -5.622 0.849 1.00 93.19 100 GLY A C 1
ATOM 802 O O . GLY A 1 100 ? -16.017 -6.440 1.046 1.00 93.19 100 GLY A O 1
ATOM 803 N N . LYS A 1 101 ? -13.954 -5.683 1.501 1.00 93.38 101 LYS A N 1
ATOM 804 C CA . LYS A 1 101 ? -13.622 -6.774 2.437 1.00 93.38 101 LYS A CA 1
ATOM 805 C C . LYS A 1 101 ? -14.029 -6.465 3.872 1.00 93.38 101 LYS A C 1
ATOM 807 O O . LYS A 1 101 ? -14.490 -7.350 4.583 1.00 93.38 101 LYS A O 1
ATOM 812 N N . PHE A 1 102 ? -13.856 -5.215 4.299 1.00 93.19 102 PHE A N 1
ATOM 813 C CA . PHE A 1 102 ? -14.048 -4.821 5.697 1.00 93.19 102 PHE A CA 1
ATOM 814 C C . PHE A 1 102 ? -15.283 -3.938 5.917 1.00 93.19 102 PHE A C 1
ATOM 816 O O . PHE A 1 102 ? -15.640 -3.663 7.063 1.00 93.19 102 PHE A O 1
ATOM 823 N N . GLY A 1 103 ? -15.971 -3.499 4.858 1.00 93.81 103 GLY A N 1
ATOM 824 C CA . GLY A 1 103 ? -17.117 -2.592 4.972 1.00 93.81 103 GLY A CA 1
ATOM 825 C C . GLY A 1 103 ? -16.747 -1.220 5.547 1.00 93.81 103 GLY A C 1
ATOM 826 O O . GLY A 1 103 ? -17.585 -0.569 6.163 1.00 93.81 103 GLY A O 1
ATOM 827 N N . ILE A 1 104 ? -15.487 -0.797 5.410 1.00 95.50 104 ILE A N 1
ATOM 828 C CA . ILE A 1 104 ? -14.978 0.486 5.902 1.00 95.50 104 ILE A CA 1
ATOM 829 C C . ILE A 1 104 ? -14.900 1.452 4.723 1.00 95.50 104 ILE A C 1
ATOM 831 O O . ILE A 1 104 ? -14.160 1.234 3.763 1.00 95.50 104 ILE A O 1
ATOM 835 N N . ARG A 1 105 ? -15.656 2.549 4.787 1.00 94.88 105 ARG A N 1
ATOM 836 C CA . ARG A 1 105 ? -15.630 3.571 3.739 1.00 94.88 105 ARG A CA 1
ATOM 837 C C . ARG A 1 105 ? -14.367 4.423 3.870 1.00 94.88 105 ARG A C 1
ATOM 839 O O . ARG A 1 105 ? -14.188 5.124 4.859 1.00 94.88 105 ARG A O 1
ATOM 846 N N . ALA A 1 106 ? -13.523 4.399 2.843 1.00 94.31 106 ALA A N 1
ATOM 847 C CA . ALA A 1 106 ? -12.346 5.253 2.739 1.00 94.31 106 ALA A CA 1
ATOM 848 C C . ALA A 1 106 ? -12.245 5.823 1.325 1.00 94.31 106 ALA A C 1
ATOM 850 O O . ALA A 1 106 ? -12.177 5.070 0.356 1.00 94.31 106 ALA A O 1
ATOM 851 N N . GLU A 1 107 ? -12.238 7.147 1.188 1.00 95.75 107 GLU A N 1
ATOM 852 C CA . GLU A 1 107 ? -12.130 7.787 -0.123 1.00 95.75 107 GLU A CA 1
ATOM 853 C C . GLU A 1 107 ? -10.703 7.718 -0.665 1.00 95.75 107 GLU A C 1
ATOM 855 O O . GLU A 1 107 ? -9.739 8.005 0.046 1.00 95.75 107 GLU A O 1
ATOM 860 N N . ARG A 1 108 ? -10.563 7.404 -1.959 1.00 94.88 108 ARG A N 1
ATOM 861 C CA . ARG A 1 108 ? -9.263 7.332 -2.647 1.00 94.88 108 ARG A CA 1
ATOM 862 C C . ARG A 1 108 ? -8.420 8.597 -2.450 1.00 94.88 108 ARG A C 1
ATOM 864 O O . ARG A 1 108 ? -7.210 8.500 -2.267 1.00 94.88 108 ARG A O 1
ATOM 871 N N . SER A 1 109 ? -9.046 9.773 -2.517 1.00 95.56 109 SER A N 1
ATOM 872 C CA . SER A 1 109 ? -8.407 11.080 -2.300 1.00 95.56 109 SER A CA 1
ATOM 873 C C . SER A 1 109 ? -7.778 11.168 -0.909 1.00 95.56 109 SER A C 1
ATOM 875 O O . SER A 1 109 ? -6.598 11.493 -0.794 1.00 95.56 109 SER A O 1
ATOM 877 N N . ASN A 1 110 ? -8.532 10.798 0.128 1.00 96.56 110 ASN A N 1
ATOM 878 C CA . ASN A 1 110 ? -8.068 10.791 1.511 1.00 96.56 110 ASN A CA 1
ATOM 879 C C . ASN A 1 110 ? -6.928 9.785 1.737 1.00 96.56 110 ASN A C 1
ATOM 881 O O . ASN A 1 110 ? -5.920 10.120 2.362 1.00 96.56 110 ASN A O 1
ATOM 885 N N . VAL A 1 111 ? -7.051 8.575 1.177 1.00 97.25 111 VAL A N 1
ATOM 886 C CA . VAL A 1 111 ? -5.985 7.558 1.220 1.00 97.25 111 VAL A CA 1
ATOM 887 C C . VAL A 1 111 ? -4.710 8.107 0.580 1.00 97.25 111 VAL A C 1
ATOM 889 O O . VAL A 1 111 ? -3.642 8.082 1.187 1.00 97.25 111 VAL A O 1
ATOM 892 N N . SER A 1 112 ? -4.825 8.662 -0.6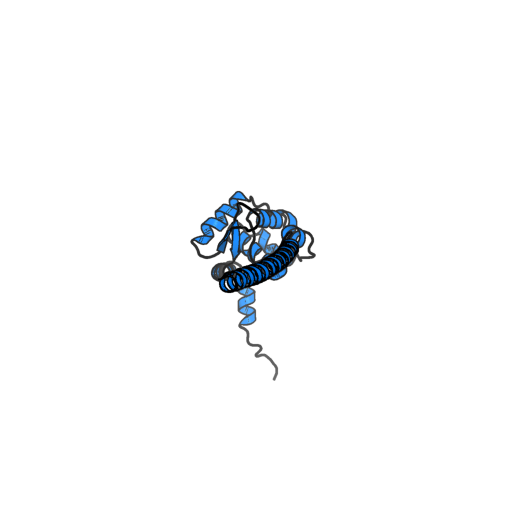30 1.00 96.38 112 SER A N 1
ATOM 893 C CA . SER A 1 112 ? -3.691 9.218 -1.370 1.00 96.38 112 SER A CA 1
ATOM 894 C C . SER A 1 112 ? -3.029 10.375 -0.630 1.00 96.38 112 SER A C 1
ATOM 896 O O . SER A 1 112 ? -1.802 10.449 -0.601 1.00 96.38 112 SER A O 1
ATOM 898 N N . HIS A 1 113 ? -3.817 11.286 -0.056 1.00 97.25 113 HIS A N 1
ATOM 899 C CA . HIS A 1 113 ? -3.296 12.430 0.685 1.00 97.25 113 HIS A CA 1
ATOM 900 C C . HIS A 1 113 ? -2.550 11.969 1.941 1.00 97.25 113 HIS A C 1
ATOM 902 O O . HIS A 1 113 ? -1.383 12.309 2.123 1.00 97.25 113 HIS A O 1
ATOM 908 N N . THR A 1 114 ? -3.179 11.106 2.742 1.00 97.62 114 THR A N 1
ATOM 909 C CA . THR A 1 114 ? -2.600 10.574 3.983 1.00 97.62 114 THR A CA 1
ATOM 910 C C . THR A 1 114 ? -1.286 9.835 3.728 1.00 97.62 114 THR A C 1
ATOM 912 O O . THR A 1 114 ? -0.287 10.099 4.396 1.00 97.62 114 THR A O 1
ATOM 915 N N . LEU A 1 115 ? -1.254 8.942 2.733 1.00 97.38 115 LEU A N 1
ATOM 916 C CA . LEU A 1 115 ? -0.045 8.188 2.395 1.00 97.38 115 LEU A CA 1
ATOM 917 C C . LEU A 1 115 ? 1.044 9.071 1.783 1.00 97.38 115 LEU A C 1
ATOM 919 O O . LEU A 1 115 ? 2.221 8.829 2.017 1.00 97.38 115 LEU A O 1
ATOM 923 N N . SER A 1 116 ? 0.677 10.118 1.038 1.00 96.62 116 SER A N 1
ATOM 924 C CA . SER A 1 116 ? 1.662 11.073 0.516 1.00 96.62 116 SER A CA 1
ATOM 925 C C . SER A 1 116 ? 2.345 11.852 1.639 1.00 96.62 116 SER A C 1
ATOM 927 O O . SER A 1 116 ? 3.563 11.996 1.616 1.00 96.62 116 SER A O 1
ATOM 929 N N . SER A 1 117 ? 1.591 12.293 2.649 1.00 96.12 117 SER A N 1
ATOM 930 C CA . SER A 1 117 ? 2.151 12.965 3.830 1.00 96.12 117 SER A CA 1
ATOM 931 C C . SER A 1 117 ? 3.023 12.028 4.677 1.00 96.12 117 SER A C 1
ATOM 933 O O . SER A 1 117 ? 3.996 12.462 5.291 1.00 96.12 117 SER A O 1
ATOM 935 N N . ALA A 1 118 ? 2.723 10.727 4.671 1.00 96.12 118 ALA A N 1
ATOM 936 C CA . ALA A 1 118 ? 3.480 9.711 5.400 1.00 96.12 118 ALA A CA 1
ATOM 937 C C . ALA A 1 118 ? 4.863 9.392 4.796 1.00 96.12 118 ALA A C 1
ATOM 939 O O . ALA A 1 118 ? 5.686 8.772 5.474 1.00 96.12 118 ALA A O 1
ATOM 940 N N . ILE A 1 119 ? 5.147 9.849 3.568 1.00 96.69 119 ILE A N 1
ATOM 941 C CA . ILE A 1 119 ? 6.472 9.724 2.935 1.00 96.69 119 ILE A CA 1
ATOM 942 C C . ILE A 1 119 ? 7.512 10.520 3.726 1.00 96.69 119 ILE A C 1
ATOM 944 O O . ILE A 1 119 ? 8.584 10.005 4.020 1.00 96.69 119 ILE A O 1
ATOM 948 N N . THR A 1 120 ? 7.186 11.751 4.134 1.00 94.19 120 THR A N 1
ATOM 949 C CA . THR A 1 120 ? 8.096 12.608 4.916 1.00 94.19 120 THR A CA 1
ATOM 950 C C . THR A 1 120 ? 8.435 11.987 6.272 1.00 94.19 120 THR A C 1
ATOM 952 O O . THR A 1 120 ? 9.554 12.118 6.759 1.00 94.19 120 THR A O 1
ATOM 955 N N . GLY A 1 121 ? 7.483 11.261 6.868 1.00 92.56 121 GLY A N 1
ATOM 956 C CA . GLY A 1 121 ? 7.704 10.483 8.090 1.00 92.56 121 GLY A CA 1
ATOM 957 C C . GLY A 1 121 ? 8.498 9.190 7.873 1.00 92.56 121 GLY A C 1
ATOM 958 O O . GLY A 1 121 ? 8.886 8.545 8.845 1.00 92.56 121 GLY A O 1
ATOM 959 N N . GLY A 1 122 ? 8.755 8.804 6.620 1.00 96.00 122 GLY A N 1
ATOM 960 C CA . GLY A 1 122 ? 9.451 7.573 6.256 1.00 96.00 122 GLY A CA 1
ATOM 961 C C . GLY A 1 122 ? 8.646 6.303 6.525 1.00 96.00 122 GLY A C 1
ATOM 962 O O . GLY A 1 122 ? 9.243 5.238 6.643 1.00 96.00 122 GLY A O 1
ATOM 963 N N . TYR A 1 123 ? 7.319 6.391 6.660 1.00 97.44 123 TYR A N 1
ATOM 964 C CA . TYR A 1 123 ? 6.463 5.235 6.963 1.00 97.44 123 TYR A CA 1
ATOM 965 C C . TYR A 1 123 ? 6.101 4.414 5.722 1.00 97.44 123 TYR A C 1
ATOM 967 O O . TYR A 1 123 ? 5.752 3.239 5.832 1.00 97.44 123 TYR A O 1
ATOM 975 N N . VAL A 1 124 ? 6.163 5.036 4.543 1.00 97.69 124 VAL A N 1
ATOM 976 C CA . VAL A 1 124 ? 5.879 4.397 3.257 1.00 97.69 124 VAL A CA 1
ATOM 977 C C . VAL A 1 124 ? 6.831 4.889 2.178 1.00 97.69 124 VAL A C 1
ATOM 979 O O . VAL A 1 124 ? 7.209 6.061 2.163 1.00 97.69 124 VAL A O 1
ATOM 982 N N . ASP A 1 125 ? 7.130 4.008 1.229 1.00 97.25 125 ASP A N 1
ATOM 983 C CA . ASP A 1 125 ? 7.776 4.358 -0.029 1.00 97.25 125 ASP A CA 1
ATOM 984 C C . ASP A 1 125 ? 6.723 4.573 -1.110 1.00 97.25 125 ASP A C 1
ATOM 986 O O . ASP A 1 125 ? 5.789 3.782 -1.256 1.00 97.25 125 ASP A O 1
ATOM 990 N N . ARG A 1 126 ? 6.905 5.613 -1.924 1.00 96.19 126 ARG A N 1
ATOM 991 C CA . ARG A 1 126 ? 6.068 5.873 -3.098 1.00 96.19 126 ARG A CA 1
ATOM 992 C C . ARG A 1 126 ? 6.782 5.397 -4.355 1.00 96.19 126 ARG A C 1
ATOM 994 O O . ARG A 1 126 ? 7.833 5.920 -4.711 1.00 96.19 126 ARG A O 1
ATOM 1001 N N . ILE A 1 127 ? 6.169 4.460 -5.067 1.00 94.69 127 ILE A N 1
ATOM 1002 C CA . ILE A 1 127 ? 6.731 3.841 -6.270 1.00 94.69 127 ILE A CA 1
ATOM 1003 C C . ILE A 1 127 ? 5.832 4.181 -7.459 1.00 94.69 127 ILE A C 1
ATOM 1005 O O . ILE A 1 127 ? 4.602 4.179 -7.355 1.00 94.69 127 ILE A O 1
ATOM 1009 N N . LYS A 1 128 ? 6.433 4.504 -8.608 1.00 91.94 128 LYS A N 1
ATOM 1010 C CA . LYS A 1 128 ? 5.674 4.738 -9.841 1.00 91.94 128 LYS A CA 1
ATOM 1011 C C . LYS A 1 128 ? 5.023 3.426 -10.282 1.00 91.94 128 LYS A C 1
ATOM 1013 O O . LYS A 1 128 ? 5.705 2.413 -10.413 1.00 91.94 128 LYS A O 1
ATOM 1018 N N . SER A 1 129 ? 3.712 3.446 -10.507 1.00 86.88 129 SER A N 1
ATOM 1019 C CA . SER A 1 129 ? 2.984 2.250 -10.927 1.00 86.88 129 SER A CA 1
ATOM 1020 C C . SER A 1 129 ? 3.409 1.821 -12.331 1.00 86.88 129 SER A C 1
ATOM 1022 O O . SER A 1 129 ? 3.496 2.645 -13.241 1.00 86.88 129 SER A O 1
ATOM 1024 N N . ALA A 1 130 ? 3.620 0.519 -12.523 1.00 77.50 130 ALA A N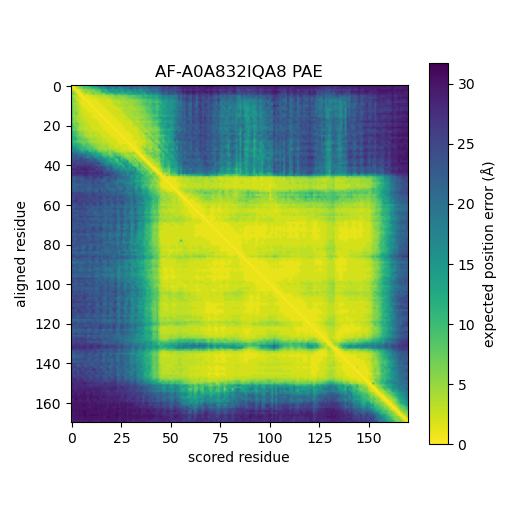 1
ATOM 1025 C CA . ALA A 1 130 ? 3.839 -0.062 -13.846 1.00 77.50 130 ALA A CA 1
ATOM 1026 C C . ALA A 1 130 ? 2.557 -0.078 -14.704 1.00 77.50 130 ALA A C 1
ATOM 1028 O O . ALA A 1 130 ? 2.645 -0.162 -15.926 1.00 77.50 130 ALA A O 1
ATOM 1029 N N . LYS A 1 131 ? 1.376 0.020 -14.069 1.00 70.12 131 LYS A N 1
ATOM 1030 C CA . LYS A 1 131 ? 0.051 -0.117 -14.701 1.00 70.12 131 LYS A CA 1
ATOM 1031 C C . LYS A 1 131 ? -0.519 1.202 -15.261 1.00 70.12 131 LYS A C 1
ATOM 1033 O O . LYS A 1 131 ? -1.624 1.196 -15.791 1.00 70.12 131 LYS A O 1
ATOM 1038 N N . GLY A 1 132 ? 0.182 2.338 -15.140 1.00 67.38 132 GLY A N 1
ATOM 1039 C CA . GLY A 1 132 ? -0.276 3.618 -15.704 1.00 67.38 132 GLY A CA 1
ATOM 1040 C C . GLY A 1 132 ? 0.235 4.870 -14.985 1.00 67.38 132 GLY A C 1
ATOM 1041 O O . GLY A 1 132 ? 1.218 4.835 -14.245 1.00 67.38 132 GLY A O 1
ATOM 1042 N N . SER A 1 133 ? -0.448 6.003 -15.195 1.00 66.69 133 SER A N 1
ATOM 1043 C CA . SER A 1 133 ? -0.165 7.280 -14.525 1.00 66.69 133 SER A CA 1
ATOM 1044 C C . SER A 1 133 ? -0.679 7.255 -13.082 1.00 66.69 133 SER A C 1
ATOM 1046 O O . SER A 1 133 ? -1.753 7.765 -12.765 1.00 66.69 133 SER A O 1
ATOM 1048 N N . GLY A 1 134 ? 0.069 6.612 -12.196 1.00 86.81 134 GLY A N 1
ATOM 1049 C CA . GLY A 1 134 ? -0.286 6.519 -10.788 1.00 86.81 134 GLY A CA 1
ATOM 1050 C C . GLY A 1 134 ? 0.883 6.072 -9.930 1.00 86.81 134 GLY A C 1
ATOM 1051 O O . GLY A 1 134 ? 1.975 5.785 -10.422 1.00 86.81 134 GLY A O 1
ATOM 1052 N N . TYR A 1 135 ? 0.635 6.008 -8.628 1.00 93.19 135 TYR A N 1
ATOM 1053 C CA . TYR A 1 135 ? 1.619 5.577 -7.649 1.00 93.19 135 TYR A CA 1
ATOM 1054 C C . TYR A 1 135 ? 1.040 4.469 -6.787 1.00 93.19 135 TYR A C 1
ATOM 1056 O O . TYR A 1 135 ? -0.157 4.457 -6.491 1.00 93.19 135 TYR A O 1
ATOM 1064 N N . VAL A 1 136 ? 1.918 3.560 -6.394 1.00 95.19 136 VAL A N 1
ATOM 1065 C CA . VAL A 1 136 ? 1.665 2.570 -5.356 1.00 95.19 136 VAL A CA 1
ATOM 1066 C C . VAL A 1 136 ? 2.513 2.921 -4.144 1.00 95.19 136 VAL A C 1
ATOM 1068 O O . VAL A 1 136 ? 3.552 3.577 -4.266 1.00 95.19 136 VAL A O 1
ATOM 1071 N N . TYR A 1 137 ? 2.042 2.515 -2.978 1.00 97.00 137 TYR A N 1
ATOM 1072 C CA . TYR A 1 137 ? 2.697 2.752 -1.708 1.00 97.00 137 TYR A CA 1
ATOM 1073 C C . TYR A 1 137 ? 3.097 1.413 -1.117 1.00 97.00 137 TYR A C 1
ATOM 1075 O O . TYR A 1 137 ? 2.286 0.489 -1.091 1.00 97.00 137 TYR A O 1
ATOM 1083 N N . ARG A 1 138 ? 4.345 1.326 -0.668 1.00 96.81 138 ARG A N 1
ATOM 1084 C CA . ARG A 1 138 ? 4.908 0.170 0.027 1.00 96.81 138 ARG A CA 1
ATOM 1085 C C . ARG A 1 138 ? 5.165 0.545 1.474 1.00 96.81 138 ARG A C 1
ATOM 1087 O O . ARG A 1 138 ? 5.654 1.640 1.743 1.00 96.81 138 ARG A O 1
ATOM 1094 N N . LEU A 1 139 ? 4.851 -0.356 2.394 1.00 97.12 139 LEU A N 1
ATOM 1095 C CA . LEU A 1 139 ? 5.141 -0.167 3.810 1.00 97.12 139 LEU A CA 1
ATOM 1096 C C . LEU A 1 139 ? 6.649 -0.299 4.071 1.00 97.12 139 LEU A C 1
ATOM 1098 O O . LEU A 1 139 ? 7.284 -1.217 3.560 1.00 97.12 139 LEU A O 1
ATOM 1102 N N . THR A 1 140 ? 7.230 0.612 4.853 1.00 97.38 140 THR A N 1
ATOM 1103 C CA . THR A 1 140 ? 8.639 0.518 5.277 1.00 97.38 140 THR A CA 1
ATOM 1104 C C . THR A 1 140 ? 8.755 -0.137 6.654 1.00 97.38 140 THR A C 1
ATOM 1106 O O . THR A 1 140 ? 7.778 -0.218 7.403 1.00 97.38 140 THR A O 1
ATOM 1109 N N . ASN A 1 141 ? 9.974 -0.514 7.051 1.00 95.12 141 ASN A N 1
ATOM 1110 C CA . ASN A 1 141 ? 10.249 -0.997 8.412 1.00 95.12 141 ASN A CA 1
ATOM 1111 C C . ASN A 1 141 ? 9.828 0.016 9.484 1.00 95.12 141 ASN A C 1
ATOM 1113 O O . ASN A 1 141 ? 9.216 -0.353 10.480 1.00 95.12 141 ASN A O 1
ATOM 1117 N N . ARG A 1 142 ? 10.061 1.311 9.249 1.00 95.00 142 ARG A N 1
ATOM 1118 C CA . ARG A 1 142 ? 9.627 2.369 10.170 1.00 95.00 142 ARG A CA 1
ATOM 1119 C C . ARG A 1 142 ? 8.099 2.471 10.253 1.00 95.00 142 ARG A C 1
ATOM 1121 O O . ARG A 1 142 ? 7.557 2.768 11.314 1.00 95.00 142 ARG A O 1
ATOM 1128 N N . GLY A 1 143 ? 7.392 2.230 9.148 1.00 96.25 143 GLY A N 1
ATOM 1129 C CA . GLY A 1 143 ? 5.931 2.118 9.133 1.00 96.25 143 GLY A CA 1
ATOM 1130 C C . GLY A 1 143 ? 5.424 0.931 9.955 1.00 96.25 143 GLY A C 1
ATOM 1131 O O . GLY A 1 143 ? 4.466 1.079 10.713 1.00 96.25 143 GLY A O 1
ATOM 1132 N N . LEU A 1 144 ? 6.099 -0.218 9.861 1.00 93.56 144 LEU A N 1
ATOM 1133 C CA . LEU A 1 144 ? 5.816 -1.394 10.691 1.00 93.56 144 LEU A CA 1
ATOM 1134 C C . LEU A 1 144 ? 6.061 -1.115 12.178 1.00 93.56 144 LEU A C 1
ATOM 1136 O O . LEU A 1 144 ? 5.210 -1.421 13.007 1.00 93.56 144 LEU A O 1
ATOM 1140 N N . GLU A 1 145 ? 7.183 -0.491 12.530 1.00 93.75 145 GLU A N 1
ATOM 1141 C CA . GLU A 1 145 ? 7.476 -0.086 13.912 1.00 93.75 145 GLU A CA 1
ATOM 1142 C C . GLU A 1 145 ? 6.423 0.881 14.458 1.00 93.75 145 GLU A C 1
ATOM 1144 O O . GLU A 1 145 ? 5.950 0.725 15.583 1.00 93.75 145 GLU A O 1
ATOM 1149 N N . TYR A 1 146 ? 5.994 1.849 13.644 1.00 94.50 146 TYR A N 1
ATOM 1150 C CA . TYR A 1 146 ? 4.905 2.745 14.010 1.00 94.50 146 TYR A CA 1
ATOM 1151 C C . TYR A 1 146 ? 3.617 1.974 14.321 1.00 94.50 146 TYR A C 1
ATOM 1153 O O . TYR A 1 146 ? 2.988 2.234 15.348 1.00 94.50 146 TYR A O 1
ATOM 1161 N N . LEU A 1 147 ? 3.234 1.004 13.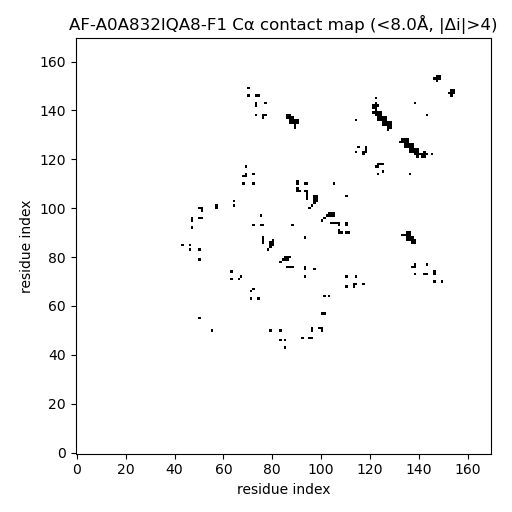483 1.00 93.00 147 LEU A N 1
ATOM 1162 C CA . LEU A 1 147 ? 2.073 0.152 13.748 1.00 93.00 147 LEU A CA 1
ATOM 1163 C C . LEU A 1 147 ? 2.234 -0.639 15.046 1.00 93.00 147 LEU A C 1
ATOM 1165 O O . LEU A 1 147 ? 1.288 -0.690 15.833 1.00 93.00 147 LEU A O 1
ATOM 1169 N N . ARG A 1 148 ? 3.424 -1.198 15.293 1.00 90.31 148 ARG A N 1
ATOM 1170 C CA . ARG A 1 148 ? 3.727 -1.963 16.509 1.00 90.31 148 ARG A CA 1
ATOM 1171 C C . ARG A 1 148 ? 3.551 -1.142 17.779 1.00 90.31 148 ARG A C 1
ATOM 1173 O O . ARG A 1 148 ? 2.922 -1.607 18.722 1.00 90.31 148 ARG A O 1
ATOM 1180 N N . ASN A 1 149 ? 4.025 0.098 17.753 1.00 88.19 149 ASN A N 1
ATOM 1181 C CA . ASN A 1 149 ? 3.939 1.014 18.888 1.00 88.19 149 ASN A CA 1
ATOM 1182 C C . ASN A 1 149 ? 2.540 1.625 19.062 1.00 88.19 149 ASN A C 1
ATOM 1184 O O . ASN A 1 149 ? 2.174 2.028 20.162 1.00 88.19 149 ASN A O 1
ATOM 1188 N N . THR A 1 150 ? 1.760 1.723 17.982 1.00 84.81 150 THR A N 1
ATOM 1189 C CA . THR A 1 150 ? 0.458 2.411 17.993 1.00 84.81 150 THR A CA 1
ATOM 1190 C C . THR A 1 150 ? -0.712 1.460 18.244 1.00 84.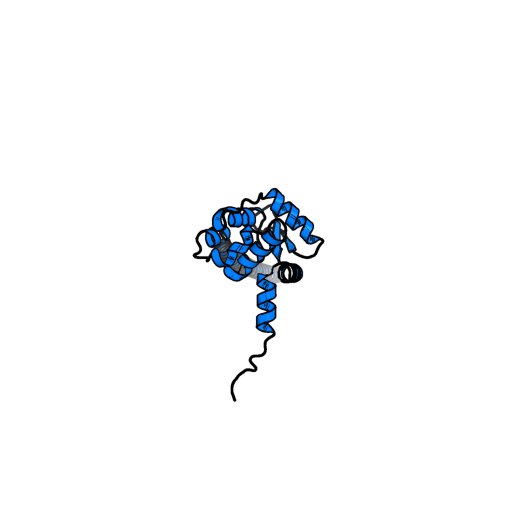81 150 THR A C 1
ATOM 1192 O O . THR A 1 150 ? -1.755 1.889 18.736 1.00 84.81 150 THR A O 1
ATOM 1195 N N . LEU A 1 151 ? -0.586 0.173 17.899 1.00 83.50 151 LEU A N 1
ATOM 1196 C CA . LEU A 1 151 ? -1.694 -0.778 17.976 1.00 83.50 151 LEU A CA 1
ATOM 1197 C C . LEU A 1 151 ? -1.471 -1.843 19.063 1.00 83.50 151 LEU A C 1
ATOM 1199 O O . LEU A 1 151 ? -0.528 -2.631 18.962 1.00 83.50 151 LEU A O 1
ATOM 1203 N N . PRO A 1 152 ? -2.403 -1.985 20.028 1.00 69.81 152 PRO A N 1
ATOM 1204 C CA . PRO A 1 152 ? -2.293 -2.961 21.119 1.00 69.81 152 PRO A CA 1
ATOM 1205 C C . PRO A 1 152 ? -2.105 -4.414 20.662 1.00 69.81 152 PRO A C 1
ATOM 1207 O O . PRO A 1 152 ? -1.435 -5.194 21.331 1.00 69.81 152 PRO A O 1
ATOM 1210 N N . LYS A 1 153 ? -2.657 -4.787 19.499 1.00 70.31 153 LYS A N 1
ATOM 1211 C CA . LYS A 1 153 ? -2.528 -6.148 18.951 1.00 70.31 153 LYS A CA 1
ATOM 1212 C C . LYS A 1 153 ? -1.083 -6.537 18.616 1.00 70.31 153 LYS A C 1
ATOM 1214 O O . LYS A 1 153 ? -0.773 -7.720 18.581 1.00 70.31 153 LYS A O 1
ATOM 1219 N N . TYR A 1 154 ? -0.228 -5.554 18.335 1.00 59.03 154 TYR A N 1
ATOM 1220 C CA . TYR A 1 154 ? 1.183 -5.782 18.046 1.00 59.03 154 TYR A CA 1
ATOM 1221 C C . TYR A 1 154 ? 2.044 -5.677 19.303 1.00 59.03 154 TYR A C 1
ATOM 1223 O O . TYR A 1 154 ? 3.010 -6.423 19.418 1.00 59.03 154 TYR A O 1
ATOM 1231 N N . ALA A 1 155 ? 1.651 -4.837 20.265 1.00 54.69 155 ALA A N 1
ATOM 1232 C CA . ALA A 1 155 ? 2.279 -4.792 21.585 1.00 54.69 155 ALA A CA 1
ATOM 1233 C C . ALA A 1 155 ? 2.193 -6.156 22.303 1.00 54.69 155 ALA A C 1
ATOM 1235 O O . ALA A 1 155 ? 3.184 -6.636 22.850 1.00 54.69 155 ALA A O 1
ATOM 1236 N N . ALA A 1 156 ? 1.043 -6.836 22.208 1.00 55.81 156 ALA A N 1
ATOM 1237 C CA . ALA A 1 156 ? 0.861 -8.176 22.774 1.00 55.81 156 ALA A CA 1
ATOM 1238 C C . ALA A 1 156 ? 1.703 -9.263 22.069 1.00 55.81 156 ALA A C 1
ATOM 1240 O O . ALA A 1 156 ? 2.133 -10.219 22.710 1.00 55.81 156 ALA A O 1
ATOM 1241 N N . ALA A 1 157 ? 1.966 -9.120 20.764 1.00 52.12 157 ALA A N 1
ATOM 1242 C CA . ALA A 1 157 ? 2.806 -10.058 20.016 1.00 52.12 157 ALA A CA 1
ATOM 1243 C C . ALA A 1 157 ? 4.295 -9.913 20.382 1.00 52.12 157 ALA A C 1
ATOM 1245 O O . ALA A 1 157 ? 4.979 -10.920 20.537 1.00 52.12 157 ALA A O 1
ATOM 1246 N N . SER A 1 158 ? 4.780 -8.684 20.607 1.00 48.69 158 SER A N 1
ATOM 1247 C CA . SER A 1 158 ? 6.163 -8.456 21.052 1.00 48.69 158 SER A CA 1
ATOM 1248 C C . SER A 1 158 ? 6.433 -8.922 22.487 1.00 48.69 158 SER A C 1
ATOM 1250 O O . SER A 1 158 ? 7.547 -9.334 22.789 1.00 48.69 158 SER A O 1
ATOM 1252 N N . GLU A 1 159 ? 5.433 -8.898 23.376 1.00 49.38 159 GLU A N 1
ATOM 1253 C CA . GLU A 1 159 ? 5.580 -9.425 24.745 1.00 49.38 159 GLU A CA 1
ATOM 1254 C C . GLU A 1 159 ? 5.572 -10.961 24.800 1.00 49.38 159 GLU A C 1
ATOM 1256 O O . GLU A 1 159 ? 6.225 -11.549 25.663 1.00 49.38 159 GLU A O 1
ATOM 1261 N N . ALA A 1 160 ? 4.870 -11.624 23.875 1.00 51.78 160 ALA A N 1
ATOM 1262 C CA . ALA A 1 160 ? 4.833 -13.083 23.793 1.00 51.78 160 ALA A CA 1
ATOM 1263 C C . ALA A 1 160 ? 6.162 -13.687 23.294 1.00 51.78 160 ALA A C 1
ATOM 1265 O O . ALA A 1 160 ? 6.540 -14.763 23.748 1.00 51.78 160 ALA A O 1
ATOM 1266 N N . GLU A 1 161 ? 6.896 -12.992 22.418 1.00 48.47 161 GLU A N 1
ATOM 1267 C CA . GLU A 1 161 ? 8.212 -13.431 21.915 1.00 48.47 161 GLU A CA 1
ATOM 1268 C C . GLU A 1 161 ? 9.362 -13.217 22.921 1.00 48.47 161 GLU A C 1
ATOM 1270 O O . GLU A 1 161 ? 10.412 -13.843 22.801 1.00 48.47 161 GLU A O 1
ATOM 1275 N N . LEU A 1 162 ? 9.170 -12.374 23.943 1.00 46.66 162 LEU A N 1
ATOM 1276 C CA . LEU A 1 162 ? 10.172 -12.059 24.976 1.00 46.66 162 LEU A CA 1
ATOM 1277 C C . LEU A 1 162 ? 10.052 -12.906 26.250 1.00 46.66 162 LEU A C 1
ATOM 1279 O O . LEU A 1 162 ? 10.813 -12.699 27.196 1.00 46.66 162 LEU A O 1
ATOM 1283 N N . ARG A 1 163 ? 9.124 -13.867 26.297 1.00 44.06 163 ARG A N 1
ATOM 1284 C CA . ARG A 1 163 ? 9.094 -14.880 27.356 1.00 44.06 163 ARG A CA 1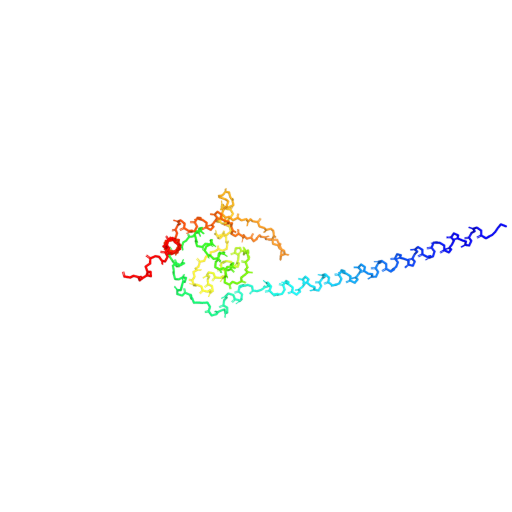
ATOM 1285 C C . ARG A 1 163 ? 9.921 -16.086 26.904 1.00 44.06 163 ARG A C 1
ATOM 1287 O O . ARG A 1 163 ? 9.385 -16.912 26.165 1.00 44.06 163 ARG A O 1
ATOM 1294 N N . PRO A 1 164 ? 11.199 -16.226 27.316 1.00 44.66 164 PRO A N 1
ATOM 1295 C CA . PRO A 1 164 ? 11.875 -17.505 27.178 1.00 44.66 164 PRO A CA 1
ATOM 1296 C C . PRO A 1 164 ? 11.024 -18.561 27.882 1.00 44.66 164 PRO A C 1
ATOM 1298 O O . PRO A 1 164 ? 10.497 -18.328 28.972 1.00 44.66 164 PRO A O 1
ATOM 1301 N N . SER A 1 165 ? 10.866 -19.701 27.220 1.00 53.66 165 SER A N 1
ATOM 1302 C CA . SER A 1 165 ? 10.130 -20.881 27.671 1.00 53.66 165 SER A CA 1
ATOM 1303 C C . SER A 1 165 ? 10.780 -21.560 28.887 1.00 53.66 165 SER A C 1
ATOM 1305 O O . SER A 1 165 ? 10.890 -22.779 28.927 1.00 53.66 165 SER A O 1
ATOM 1307 N N . ASP A 1 166 ? 11.204 -20.801 29.894 1.00 51.94 166 ASP A N 1
ATOM 1308 C CA . ASP A 1 166 ? 11.694 -21.316 31.168 1.00 51.94 166 ASP A CA 1
ATOM 1309 C C . ASP A 1 166 ? 10.529 -21.475 32.138 1.00 51.94 166 ASP A C 1
ATOM 1311 O O . ASP A 1 166 ? 10.435 -20.773 33.137 1.00 51.94 166 ASP A O 1
ATOM 1315 N N . GLN A 1 167 ? 9.634 -22.413 31.825 1.00 50.41 167 GLN A N 1
ATOM 1316 C CA . GLN A 1 167 ? 8.936 -23.225 32.828 1.00 50.41 167 GLN A CA 1
ATOM 1317 C C . GLN A 1 167 ? 8.696 -24.630 32.259 1.0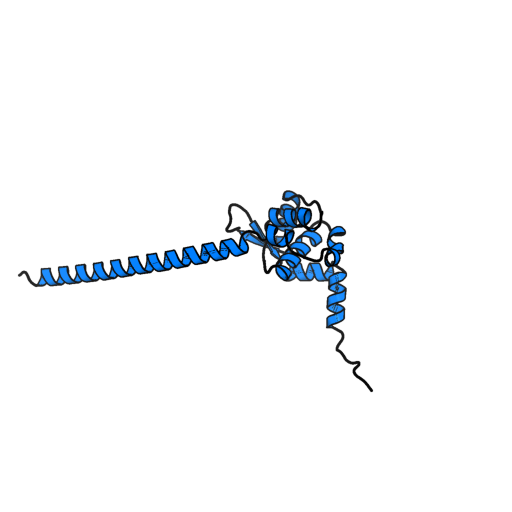0 50.41 167 GLN A C 1
ATOM 1319 O O . GLN A 1 167 ? 7.566 -25.093 32.127 1.00 50.41 167 GLN A O 1
ATOM 1324 N N . SER A 1 168 ? 9.786 -25.319 31.911 1.00 49.66 168 SER A N 1
ATOM 1325 C CA . SER A 1 168 ? 9.798 -26.783 31.902 1.00 49.66 168 SER A CA 1
ATOM 1326 C C . SER A 1 168 ? 10.342 -27.272 33.243 1.00 49.66 168 SER A C 1
ATOM 1328 O O . SER A 1 168 ? 11.536 -27.205 33.492 1.00 49.66 168 SER A O 1
ATOM 1330 N N . GLN A 1 169 ? 9.409 -27.715 34.084 1.00 48.00 169 GLN A N 1
ATOM 1331 C CA . GLN A 1 169 ? 9.512 -28.833 35.028 1.00 48.00 169 GLN A CA 1
ATOM 1332 C C . GLN A 1 169 ? 10.771 -28.964 35.909 1.00 48.00 169 GLN A C 1
ATOM 1334 O O . GLN A 1 169 ? 11.813 -29.422 35.448 1.00 48.00 169 GLN A O 1
ATOM 1339 N N . ALA A 1 170 ? 10.586 -28.752 37.216 1.00 45.50 170 ALA A N 1
ATOM 1340 C CA . ALA A 1 170 ? 10.814 -29.764 38.260 1.00 45.50 170 ALA A CA 1
ATOM 1341 C C . ALA A 1 170 ? 10.125 -29.330 39.561 1.00 45.50 170 ALA A C 1
ATOM 1343 O O . ALA A 1 170 ? 10.361 -28.178 39.989 1.00 45.50 170 ALA A O 1
#

pLDDT: mean 83.31, std 16.18, range [44.06, 97.69]

Foldseek 3Di:
DPPVVVVVVVVVVVVVVVVVVVVVVVVVVVVVVVVVVVVVCVLVVCLLVCLLPDPPDCVVVLCLLVDDFLLNLLVLQVCSCVVVVDFKDQLVSSQSNCCRVVVHHDDSVRSVVRQVVCVVVVQWDWDQDPVDRGTIIGGDPVVVVVNLVPDVVNVVVVVVVPDDPPPDDD

Sequence (170 aa):
MNEMSEDLVNKIVDTLKDHERRIAELERVLSERKTKKVEHTREVENVVQRVLSSSLETDRYSFLRKLSGLPLFLSVLELVSNEFNVDALSPSEISSILSGKFGIRAERSNVSHTLSSAITGGYVDRIKSAKGSGYVYRLTNRGLEYLRNTLPKYAAASEAELRPSDQSQA

Radius of gyration: 26.81 Å; Cα contacts (8 Å, |Δi|>4): 141; chains: 1; bounding box: 61×43×98 Å

Nearest PDB structures (foldseek):
  2co5-assembly1_A  TM=6.357E-01  e=1.187E-03  Sulfolobus turreted icosahedral virus 1
  7ane-assembly1_Ap  TM=5.208E-01  e=2.751E-02  Leishmania major
  8s0e-assembly1_G  TM=5.109E-01  e=9.213E-02  Homo sapiens
  8s0f-assembly1_8  TM=4.816E-01  e=2.147E-01  Homo sapiens
  5aim-assembly1_A  TM=4.791E-01  e=1.040E-01  Saccharomyces cerevisiae

Solvent-accessible surface area (backbone atoms only — not comparable to full-atom values): 9716 Å² total; per-residue (Å²): 142,61,67,78,58,53,57,54,49,52,54,50,53,54,52,51,55,51,50,55,53,52,51,54,52,50,53,49,54,49,51,56,51,49,51,55,49,51,53,57,46,58,77,61,64,45,56,54,57,54,60,54,73,45,88,70,66,58,73,86,49,51,68,53,79,80,45,65,69,61,69,34,56,52,52,49,43,50,48,39,28,72,78,68,74,38,68,58,46,31,36,61,48,52,24,48,41,35,36,69,61,68,68,39,89,51,56,42,68,58,46,43,51,50,53,58,60,30,38,83,74,48,28,31,46,82,41,79,36,91,90,51,100,50,54,24,41,25,70,30,73,58,28,51,50,50,47,35,77,72,34,70,79,41,47,55,54,58,56,61,74,67,54,75,84,82,81,75,84,134